Protein AF-A0A7Y3K6B5-F1 (afdb_monomer_lite)

Structure (mmCIF, N/CA/C/O backbone):
data_AF-A0A7Y3K6B5-F1
#
_entry.id   AF-A0A7Y3K6B5-F1
#
loop_
_atom_site.group_PDB
_atom_site.id
_atom_site.type_symbol
_atom_site.label_atom_id
_atom_site.label_alt_id
_atom_site.label_comp_id
_atom_site.label_asym_id
_atom_site.label_entity_id
_atom_site.label_seq_id
_atom_site.pdbx_PDB_ins_code
_atom_site.Cartn_x
_atom_site.Cartn_y
_atom_site.Cartn_z
_atom_site.occupancy
_atom_site.B_iso_or_equiv
_atom_site.auth_seq_id
_atom_site.auth_comp_id
_atom_site.auth_asym_id
_atom_site.auth_atom_id
_atom_site.pdbx_PDB_model_num
ATOM 1 N N . MET A 1 1 ? -33.649 47.371 -10.543 1.00 34.19 1 MET A N 1
ATOM 2 C CA . MET A 1 1 ? -34.917 46.749 -10.094 1.00 34.19 1 MET A CA 1
ATOM 3 C C . MET A 1 1 ? -35.706 46.326 -11.326 1.00 34.19 1 MET A C 1
ATOM 5 O O . MET A 1 1 ? -35.954 47.212 -12.122 1.00 34.19 1 MET A O 1
ATOM 9 N N . LYS A 1 2 ? -36.097 45.035 -11.425 1.00 37.75 2 LYS A N 1
ATOM 10 C CA . LYS A 1 2 ? -37.300 44.502 -12.127 1.00 37.75 2 LYS A CA 1
ATOM 11 C C . LYS A 1 2 ? -37.418 44.823 -13.645 1.00 37.75 2 LYS A C 1
ATOM 13 O O . LYS A 1 2 ? -37.515 45.977 -14.010 1.00 37.75 2 LYS A O 1
ATOM 18 N N . LEU A 1 3 ? -37.433 43.886 -14.602 1.00 39.31 3 LEU A N 1
ATOM 19 C CA . LEU A 1 3 ? -38.424 42.824 -14.877 1.00 39.31 3 LEU A CA 1
ATOM 20 C C . LEU A 1 3 ? -37.972 42.128 -16.201 1.00 39.31 3 LEU A C 1
ATOM 22 O O . LEU A 1 3 ? -37.582 42.814 -17.132 1.00 39.31 3 LEU A O 1
ATOM 26 N N . THR A 1 4 ? -37.789 40.803 -16.268 1.00 43.94 4 THR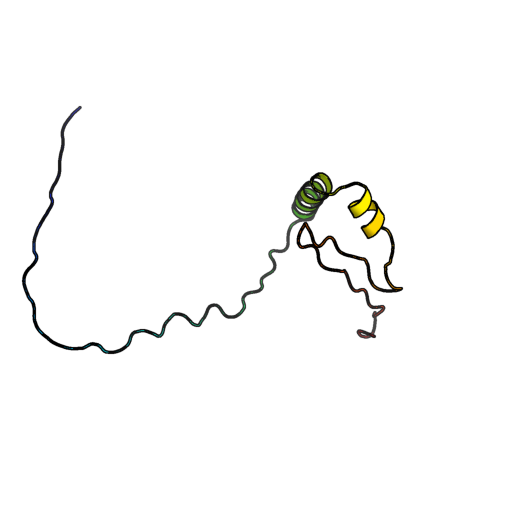 A N 1
ATOM 27 C CA . THR A 1 4 ? -38.742 39.763 -16.738 1.00 43.94 4 THR A CA 1
ATOM 28 C C . THR A 1 4 ? -38.520 39.221 -18.157 1.00 43.94 4 THR A C 1
ATOM 30 O O . THR A 1 4 ? -38.535 39.980 -19.112 1.00 43.94 4 THR A O 1
ATOM 33 N N . LYS A 1 5 ? -38.579 37.880 -18.228 1.00 41.12 5 LYS A N 1
ATOM 34 C CA . LYS A 1 5 ? -39.328 37.046 -19.195 1.00 41.12 5 LYS A CA 1
ATOM 35 C C . LYS A 1 5 ? -38.769 36.925 -20.628 1.00 41.12 5 LYS A C 1
ATOM 37 O O . LYS A 1 5 ? -38.631 37.892 -21.351 1.00 41.12 5 LYS A O 1
ATOM 42 N N . PHE A 1 6 ? -38.346 35.717 -21.012 1.00 48.50 6 PHE A N 1
ATOM 43 C CA . PHE A 1 6 ? -39.170 34.665 -21.648 1.00 48.50 6 PHE A CA 1
ATOM 44 C C . PHE A 1 6 ? -39.370 34.922 -23.149 1.00 48.50 6 PHE A C 1
ATOM 46 O O . PHE A 1 6 ? -40.239 35.692 -23.540 1.00 48.50 6 PHE A O 1
ATOM 53 N N . THR A 1 7 ? -38.617 34.216 -23.991 1.00 45.84 7 THR A N 1
ATOM 54 C CA . THR A 1 7 ? -38.992 33.987 -25.393 1.00 45.84 7 THR A CA 1
ATOM 55 C C . THR A 1 7 ? -38.688 32.540 -25.755 1.00 45.84 7 THR A C 1
ATOM 57 O O . THR A 1 7 ? -37.552 32.131 -25.969 1.00 45.84 7 THR A O 1
ATOM 60 N N . TRP A 1 8 ? -39.761 31.757 -25.743 1.00 37.59 8 TRP A N 1
ATOM 61 C CA . TRP A 1 8 ? -39.881 30.454 -26.371 1.00 37.59 8 TRP A CA 1
ATOM 62 C C . TRP A 1 8 ? -40.182 30.630 -27.870 1.00 37.59 8 TRP A C 1
ATOM 64 O O . TRP A 1 8 ? -40.800 31.611 -28.272 1.00 37.59 8 TRP A O 1
ATOM 74 N N . LEU A 1 9 ? -39.857 29.591 -28.641 1.00 41.16 9 LEU A N 1
ATOM 75 C CA . LEU A 1 9 ? -40.590 29.144 -29.833 1.00 41.16 9 LEU A CA 1
ATOM 76 C C . LEU A 1 9 ? -40.537 30.002 -31.119 1.00 41.16 9 LEU A C 1
ATOM 78 O O . LEU A 1 9 ? -41.456 30.736 -31.467 1.00 41.16 9 LEU A O 1
ATOM 82 N N . LYS A 1 10 ? -39.514 29.734 -31.931 1.00 46.31 10 LYS A N 1
ATOM 83 C CA . LYS A 1 10 ? -39.584 29.614 -33.400 1.00 46.31 10 LYS A CA 1
ATOM 84 C C . LYS A 1 10 ? -38.585 28.496 -33.737 1.00 46.31 10 LYS A C 1
ATOM 86 O O . LYS A 1 10 ? -37.478 28.538 -33.230 1.00 46.31 10 LYS A O 1
ATOM 91 N N . LEU A 1 11 ? -38.845 27.449 -34.506 1.00 39.28 11 LEU A N 1
ATOM 92 C CA . LEU A 1 11 ? -39.861 27.196 -35.508 1.00 39.28 1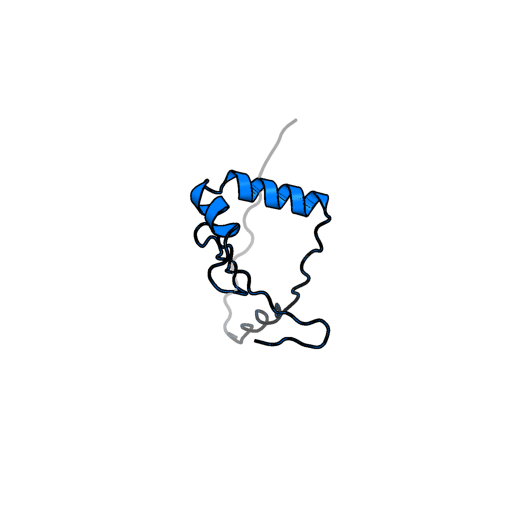1 LEU A CA 1
ATOM 93 C C . LEU A 1 11 ? -39.721 25.689 -35.823 1.00 39.28 11 LEU A C 1
ATOM 95 O O . LEU A 1 11 ? -38.673 25.265 -36.302 1.00 39.28 11 LEU A O 1
ATOM 99 N N . CYS A 1 12 ? -40.720 24.863 -35.515 1.00 38.47 12 CYS A N 1
ATOM 100 C CA . CYS A 1 12 ? -40.843 23.550 -36.149 1.00 38.47 12 CYS A CA 1
ATOM 101 C C . CYS A 1 12 ? -41.544 23.775 -37.487 1.00 38.47 12 CYS A C 1
ATOM 103 O O . CYS A 1 12 ? -42.680 24.234 -37.468 1.00 38.47 12 CYS A O 1
ATOM 105 N N . SER A 1 13 ? -40.889 23.487 -38.612 1.00 37.50 13 SER A N 1
ATOM 106 C CA . SER A 1 13 ? -41.515 22.930 -39.823 1.00 37.50 13 SER A CA 1
ATOM 107 C C . SER A 1 13 ? -40.494 22.901 -40.960 1.00 37.50 13 SER A C 1
ATOM 109 O O . SER A 1 13 ? -40.203 23.931 -41.557 1.00 37.50 13 SER A O 1
ATOM 111 N N . ALA A 1 14 ? -39.945 21.720 -41.231 1.00 39.22 14 ALA A N 1
ATOM 112 C CA . ALA A 1 14 ? -39.657 21.235 -42.580 1.00 39.22 14 ALA A CA 1
ATOM 113 C C . ALA A 1 14 ? -39.187 19.783 -42.451 1.00 39.22 14 ALA A C 1
ATOM 115 O O . ALA A 1 14 ? -38.005 19.484 -42.302 1.00 39.22 14 ALA A O 1
ATOM 116 N N . ALA A 1 15 ? -40.163 18.878 -42.441 1.00 44.56 15 ALA A N 1
ATOM 117 C CA . ALA A 1 15 ? -39.939 17.479 -42.751 1.00 44.56 15 ALA A CA 1
ATOM 118 C C . ALA A 1 15 ? -39.431 17.365 -44.197 1.00 44.56 15 ALA A C 1
ATOM 120 O O . ALA A 1 15 ? -39.955 18.033 -45.086 1.00 44.56 15 ALA A O 1
ATOM 121 N N . GLY A 1 16 ? -38.436 16.513 -44.436 1.00 35.56 16 GLY A N 1
ATOM 122 C CA . GLY A 1 16 ? -37.921 16.303 -45.785 1.00 35.56 16 GLY A CA 1
ATOM 123 C C . GLY A 1 16 ? -36.789 15.290 -45.852 1.00 35.56 16 GLY A C 1
ATOM 124 O O . GLY A 1 16 ? -35.649 15.668 -46.049 1.00 35.56 16 GLY A O 1
ATOM 125 N N . ALA A 1 17 ? -37.142 14.022 -45.645 1.00 39.97 17 ALA A N 1
ATOM 126 C CA . ALA A 1 17 ? -36.548 12.830 -46.251 1.00 39.97 17 ALA A CA 1
ATOM 127 C C . ALA A 1 17 ? -35.012 12.737 -46.416 1.00 39.97 17 ALA A C 1
ATOM 129 O O . ALA A 1 17 ? -34.422 13.307 -47.324 1.00 39.97 17 ALA A O 1
ATOM 130 N N . GLY A 1 18 ? -34.431 11.800 -45.658 1.00 37.34 18 GLY A N 1
ATOM 131 C CA . GLY A 1 18 ? -33.423 10.885 -46.194 1.00 37.34 18 GLY A CA 1
ATOM 132 C C . GLY A 1 18 ? -31.975 11.355 -46.152 1.00 37.34 18 GLY A C 1
ATOM 133 O O . GLY A 1 18 ? -31.487 11.901 -47.126 1.00 37.34 18 GLY A O 1
ATOM 134 N N . LEU A 1 19 ? -31.264 11.003 -45.076 1.00 46.56 19 LEU A N 1
ATOM 135 C CA . LEU A 1 19 ? -30.013 10.237 -45.161 1.00 46.56 19 LEU A CA 1
ATOM 136 C C . LEU A 1 19 ? -29.587 9.811 -43.743 1.00 46.56 19 LEU A C 1
ATOM 138 O O . LEU A 1 19 ? -28.915 10.538 -43.019 1.00 46.56 19 LEU A O 1
ATOM 142 N N . LEU A 1 20 ? -30.004 8.614 -43.327 1.00 49.28 20 LEU A N 1
ATOM 143 C CA . LEU A 1 20 ? -29.390 7.893 -42.211 1.00 49.28 20 LEU A CA 1
ATOM 144 C C . LEU A 1 20 ? -28.063 7.318 -42.722 1.00 49.28 20 LEU A C 1
ATOM 146 O O . LEU A 1 20 ? -28.034 6.212 -43.253 1.00 49.28 20 LEU A O 1
ATOM 150 N N . VAL A 1 21 ? -26.971 8.076 -42.604 1.00 55.47 21 VAL A N 1
ATOM 151 C CA . VAL A 1 21 ? -25.612 7.562 -42.826 1.00 55.47 21 VAL A CA 1
ATOM 152 C C . VAL A 1 21 ? -24.703 8.028 -41.691 1.00 55.47 21 VAL A C 1
ATOM 154 O O . VAL A 1 21 ? -24.328 9.189 -41.596 1.00 55.47 21 VAL A O 1
ATOM 157 N N . LEU A 1 22 ? -24.409 7.062 -40.819 1.00 48.53 22 LEU A N 1
ATOM 158 C CA . LEU A 1 22 ? -23.166 6.861 -40.076 1.00 48.53 22 LEU A CA 1
ATOM 159 C C . LEU A 1 22 ? -22.379 8.101 -39.612 1.00 48.53 22 LEU A C 1
ATOM 161 O O . LEU A 1 22 ? -21.494 8.599 -40.299 1.00 48.53 22 LEU A O 1
ATOM 165 N N . SER A 1 23 ? -22.536 8.432 -38.333 1.00 50.81 23 SER A N 1
ATOM 166 C CA . SER A 1 23 ? -21.443 8.975 -37.513 1.00 50.81 23 SER A CA 1
ATOM 167 C C . SER A 1 23 ? -21.320 8.228 -36.176 1.00 50.81 23 SER A C 1
ATOM 169 O O . SER A 1 23 ? -20.998 8.792 -35.134 1.00 50.81 23 SER A O 1
ATOM 171 N N . VAL A 1 24 ? -21.516 6.903 -36.214 1.00 54.28 24 VAL A N 1
ATOM 172 C CA . VAL A 1 24 ? -20.984 5.979 -35.199 1.00 54.28 24 VAL A CA 1
ATOM 173 C C . VAL A 1 24 ? -19.500 5.786 -35.517 1.00 54.28 24 VAL A C 1
ATOM 175 O O . VAL A 1 24 ? -19.129 4.854 -36.221 1.00 54.28 24 VAL A O 1
ATOM 178 N N . GLY A 1 25 ? -18.648 6.729 -35.112 1.00 50.53 25 GLY A N 1
ATOM 179 C CA . GLY A 1 25 ? -17.247 6.687 -35.550 1.00 50.53 25 GLY A CA 1
ATOM 180 C C . GLY A 1 25 ? -16.263 7.644 -34.884 1.00 50.53 25 GLY A C 1
ATOM 181 O O . GLY A 1 25 ? -15.191 7.849 -35.433 1.00 50.53 25 GLY A O 1
ATOM 182 N N . ALA A 1 26 ? -16.580 8.226 -33.724 1.00 48.88 26 ALA A N 1
ATOM 183 C CA . ALA A 1 26 ? -15.626 9.063 -32.980 1.00 48.88 26 ALA A CA 1
ATOM 184 C C . ALA A 1 26 ? -15.539 8.706 -31.482 1.00 48.88 26 ALA A C 1
ATOM 186 O O . ALA A 1 26 ? -15.191 9.539 -30.654 1.00 48.88 26 ALA A O 1
ATOM 187 N N . GLY A 1 27 ? -15.871 7.460 -31.122 1.00 48.69 27 GLY A N 1
ATOM 188 C CA . GLY A 1 27 ? -15.842 6.957 -29.740 1.00 48.69 27 GLY A CA 1
ATOM 189 C C . GLY A 1 27 ? -14.639 6.073 -29.387 1.00 48.69 27 GLY A C 1
ATOM 190 O O . GLY A 1 27 ? -14.670 5.410 -28.358 1.00 48.69 27 GLY A O 1
ATOM 191 N N . LEU A 1 28 ? -13.602 6.004 -30.229 1.00 47.53 28 LEU A N 1
ATOM 192 C CA . LEU A 1 28 ? -12.478 5.070 -30.060 1.00 47.53 28 LEU A CA 1
ATOM 193 C C . LEU A 1 28 ? -11.125 5.758 -30.279 1.00 47.53 28 LEU A C 1
ATOM 195 O O . LEU A 1 28 ? -10.378 5.415 -31.186 1.00 47.53 28 LEU A O 1
ATOM 199 N N . ALA A 1 29 ? -10.799 6.741 -29.440 1.00 53.25 29 ALA A N 1
ATOM 200 C CA . ALA A 1 29 ? -9.424 7.229 -29.311 1.00 53.25 29 ALA A CA 1
ATOM 201 C C . ALA A 1 29 ? -9.148 7.834 -27.923 1.00 53.25 29 ALA A C 1
ATOM 203 O O . ALA A 1 29 ? -8.503 8.867 -27.805 1.00 53.25 29 ALA A O 1
ATOM 204 N N . GLN A 1 30 ? -9.604 7.180 -26.851 1.00 52.69 30 GLN A N 1
ATOM 205 C CA . GLN A 1 30 ? -9.027 7.385 -25.513 1.00 52.69 30 GLN A CA 1
ATOM 206 C C . GLN A 1 30 ? -8.207 6.149 -25.107 1.00 52.69 30 GLN A C 1
ATOM 208 O O . GLN A 1 30 ? -8.286 5.654 -23.986 1.00 52.69 30 GLN A O 1
ATOM 213 N N . ALA A 1 31 ? -7.436 5.600 -26.048 1.00 50.34 31 ALA A N 1
ATOM 214 C CA . ALA A 1 31 ? -6.455 4.573 -25.742 1.00 50.34 31 ALA A CA 1
ATOM 215 C C . ALA A 1 31 ? -5.223 5.238 -25.108 1.00 50.34 31 ALA A C 1
ATOM 217 O O . ALA A 1 31 ? -4.446 5.909 -25.779 1.00 50.34 31 ALA A O 1
ATOM 218 N N . GLY A 1 32 ? -5.066 5.039 -23.799 1.00 55.16 32 GLY A N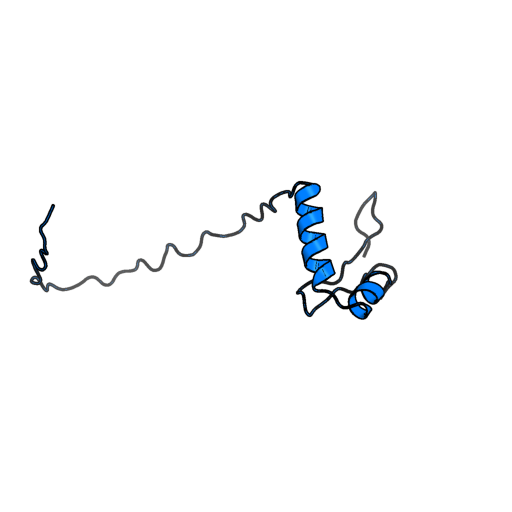 1
ATOM 219 C CA . GLY A 1 32 ? -3.754 4.958 -23.160 1.00 55.16 32 GLY A CA 1
ATOM 220 C C . GLY A 1 32 ? -2.970 6.261 -23.021 1.00 55.16 32 GLY A C 1
ATOM 221 O O . GLY A 1 32 ? -1.895 6.402 -23.589 1.00 55.16 32 GLY A O 1
ATOM 222 N N . GLN A 1 33 ? -3.425 7.159 -22.150 1.00 50.06 33 GLN A N 1
ATOM 223 C CA . GLN A 1 33 ? -2.506 8.049 -21.437 1.00 50.06 33 GLN A CA 1
ATOM 224 C C . GLN A 1 33 ? -2.557 7.686 -19.953 1.00 50.06 33 GLN A C 1
ATOM 226 O O . GLN A 1 33 ? -3.221 8.333 -19.149 1.00 50.06 33 GLN A O 1
ATOM 231 N N . TYR A 1 34 ? -1.858 6.615 -19.573 1.00 50.75 34 TYR A N 1
ATOM 232 C CA . TYR A 1 34 ? -1.537 6.324 -18.173 1.00 50.75 34 TYR A CA 1
ATOM 233 C C . TYR A 1 34 ? -0.382 7.222 -17.720 1.00 50.75 34 TYR A C 1
ATOM 235 O O . TYR A 1 34 ? 0.673 6.764 -17.282 1.00 50.75 34 TYR A O 1
ATOM 243 N N . ILE A 1 35 ? -0.583 8.536 -17.792 1.00 56.03 35 ILE A N 1
ATOM 244 C CA . ILE A 1 35 ? 0.251 9.461 -17.037 1.00 56.03 35 ILE A CA 1
ATOM 245 C C . ILE A 1 35 ? -0.205 9.295 -15.590 1.00 56.03 35 ILE A C 1
ATOM 247 O O . ILE A 1 35 ? -1.156 9.938 -15.145 1.00 56.03 35 ILE A O 1
ATOM 251 N N . ARG A 1 36 ? 0.421 8.374 -14.845 1.00 64.88 36 ARG A N 1
ATOM 252 C CA . ARG A 1 36 ? 0.259 8.378 -13.390 1.00 64.88 36 ARG A CA 1
ATOM 253 C C . ARG A 1 36 ? 0.762 9.737 -12.928 1.00 64.88 36 ARG A C 1
ATOM 255 O O . ARG A 1 36 ? 1.959 10.004 -13.018 1.00 64.88 36 ARG A O 1
ATOM 262 N N . ALA A 1 37 ? -0.154 10.595 -12.485 1.00 69.56 37 ALA A N 1
ATOM 263 C CA . ALA A 1 37 ? 0.207 11.842 -11.837 1.00 69.56 37 ALA A CA 1
ATOM 264 C C . ALA A 1 37 ? 1.226 11.500 -10.743 1.00 69.56 37 ALA A C 1
ATOM 266 O O . ALA A 1 37 ? 0.926 10.720 -9.833 1.00 69.56 37 ALA A O 1
ATOM 267 N N . ARG A 1 38 ? 2.459 12.001 -10.885 1.00 78.75 38 ARG A N 1
ATOM 268 C CA . ARG A 1 38 ? 3.473 11.848 -9.845 1.00 78.75 38 ARG A CA 1
ATOM 269 C C . ARG A 1 38 ? 3.022 12.715 -8.680 1.00 78.75 38 ARG A C 1
ATOM 271 O O . ARG A 1 38 ? 3.160 13.932 -8.721 1.00 78.75 38 ARG A O 1
ATOM 278 N N . LEU A 1 39 ? 2.416 12.075 -7.689 1.00 86.38 39 LEU A N 1
ATOM 279 C CA . LEU A 1 39 ? 2.066 12.710 -6.427 1.00 86.38 39 LEU A CA 1
ATOM 280 C C . LEU A 1 39 ? 3.355 13.191 -5.756 1.00 86.38 39 LEU A C 1
ATOM 282 O O . LEU A 1 39 ? 4.370 12.489 -5.777 1.00 86.38 39 LEU A O 1
ATOM 286 N N . THR A 1 40 ? 3.317 14.376 -5.158 1.00 93.19 40 THR A N 1
ATOM 287 C CA . THR A 1 40 ? 4.404 14.810 -4.274 1.00 93.19 40 THR A CA 1
ATOM 288 C C . THR A 1 40 ? 4.423 13.928 -3.017 1.00 93.19 40 THR A C 1
ATOM 290 O O . THR A 1 40 ? 3.382 13.364 -2.668 1.00 93.19 40 THR A O 1
ATOM 293 N N . PRO A 1 41 ? 5.555 13.814 -2.295 1.00 91.06 41 PRO A N 1
ATOM 294 C CA . PRO A 1 41 ? 5.617 13.024 -1.061 1.00 91.06 41 PRO A CA 1
ATOM 295 C C . PRO A 1 41 ? 4.495 13.375 -0.071 1.00 91.06 41 PRO A C 1
ATOM 297 O O . PRO A 1 41 ? 3.767 12.496 0.372 1.00 91.06 41 PRO A O 1
ATOM 300 N N . ALA A 1 42 ? 4.232 14.670 0.137 1.00 93.38 42 ALA A N 1
ATOM 301 C CA . ALA A 1 42 ? 3.150 15.133 1.007 1.00 93.38 42 ALA A CA 1
ATOM 302 C C . ALA A 1 42 ? 1.749 14.671 0.549 1.00 93.38 42 ALA A C 1
ATOM 304 O O . ALA A 1 42 ? 0.888 14.366 1.374 1.00 93.38 42 ALA A O 1
ATOM 305 N N . GLN A 1 43 ? 1.499 14.600 -0.763 1.00 93.00 43 GLN A N 1
ATOM 306 C CA . GLN A 1 43 ? 0.229 14.098 -1.298 1.00 93.00 43 GLN A CA 1
ATOM 307 C C . GLN A 1 43 ? 0.107 12.575 -1.160 1.00 93.00 43 GLN A C 1
ATOM 309 O O . GLN A 1 43 ? -0.992 12.072 -0.913 1.00 93.00 43 GLN A O 1
ATOM 314 N N . VAL A 1 44 ? 1.217 11.841 -1.306 1.00 91.50 44 VAL A N 1
ATOM 315 C CA . VAL A 1 44 ? 1.263 10.394 -1.047 1.00 91.50 44 VAL A CA 1
ATOM 316 C C . VAL A 1 44 ? 0.942 10.123 0.417 1.00 91.50 44 VAL A C 1
ATOM 318 O O . VAL A 1 44 ? 0.060 9.311 0.690 1.00 91.50 44 VAL A O 1
ATOM 321 N N . ASP A 1 45 ? 1.567 10.855 1.338 1.00 94.06 45 ASP A N 1
ATOM 322 C CA . ASP A 1 45 ? 1.351 10.697 2.777 1.00 94.06 45 ASP A CA 1
ATOM 323 C C . ASP A 1 45 ? -0.092 11.013 3.168 1.00 94.06 45 ASP A C 1
ATOM 325 O O . ASP A 1 45 ? -0.723 10.258 3.908 1.00 94.06 45 ASP A O 1
ATOM 329 N N . ALA A 1 46 ? -0.666 12.094 2.631 1.00 94.88 46 ALA A N 1
ATOM 330 C CA . ALA A 1 46 ? -2.068 12.430 2.863 1.00 94.88 46 ALA A CA 1
ATOM 331 C C . ALA A 1 46 ? -3.010 11.304 2.400 1.00 94.88 46 ALA A C 1
ATOM 333 O O . ALA A 1 46 ? -3.935 10.927 3.125 1.00 94.88 46 ALA A O 1
ATOM 334 N N . LYS A 1 47 ? -2.752 10.725 1.220 1.00 92.19 47 LYS A N 1
ATOM 335 C CA . LYS A 1 47 ? -3.549 9.620 0.673 1.00 92.19 47 LYS A CA 1
ATOM 336 C C . LYS A 1 47 ? -3.364 8.323 1.466 1.00 92.19 47 LYS A C 1
ATOM 338 O O . LYS A 1 47 ? -4.349 7.644 1.748 1.00 92.19 47 LYS A O 1
ATOM 343 N N . ALA A 1 48 ? -2.134 7.995 1.853 1.00 91.69 48 ALA A N 1
ATOM 344 C CA . ALA A 1 48 ? -1.836 6.836 2.688 1.00 91.69 48 ALA A CA 1
ATOM 345 C C . ALA A 1 48 ? -2.528 6.955 4.052 1.00 91.69 48 ALA A C 1
ATOM 347 O O . ALA A 1 48 ? -3.194 6.021 4.490 1.00 91.69 48 ALA A O 1
ATOM 348 N N . ASN A 1 49 ? -2.470 8.132 4.679 1.00 95.69 49 ASN A N 1
ATOM 349 C CA . ASN A 1 49 ? -3.136 8.396 5.952 1.00 95.69 49 ASN A CA 1
ATOM 350 C C . ASN A 1 49 ? -4.663 8.284 5.863 1.00 95.69 49 ASN A C 1
ATOM 352 O O . ASN A 1 49 ? -5.287 7.799 6.805 1.00 95.69 49 ASN A O 1
ATOM 356 N N . ALA A 1 50 ? -5.273 8.707 4.752 1.00 95.06 50 ALA A N 1
ATOM 357 C CA . ALA A 1 50 ? -6.705 8.515 4.529 1.00 95.06 50 ALA A CA 1
ATOM 358 C C . ALA A 1 50 ? -7.067 7.019 4.485 1.00 95.06 50 ALA A C 1
ATOM 360 O O . ALA A 1 50 ? -7.934 6.577 5.235 1.00 95.06 50 ALA A O 1
ATOM 361 N N . LEU A 1 51 ? -6.326 6.221 3.707 1.00 93.12 51 LEU A N 1
ATOM 362 C CA . LEU A 1 51 ? -6.542 4.772 3.609 1.00 93.12 51 LEU A CA 1
ATOM 363 C C . LEU A 1 51 ? -6.301 4.057 4.947 1.00 93.12 51 LEU A C 1
ATOM 365 O O . LEU A 1 51 ? -7.087 3.205 5.357 1.00 93.12 51 LEU A O 1
ATOM 369 N N . LEU A 1 52 ? -5.256 4.442 5.682 1.00 93.38 52 LEU A N 1
ATOM 370 C CA . LEU A 1 52 ? -4.945 3.867 6.991 1.00 93.38 52 LEU A CA 1
ATOM 371 C C . LEU A 1 52 ? -6.026 4.152 8.041 1.00 93.38 52 LEU A C 1
ATOM 373 O O . LEU A 1 52 ? -6.170 3.364 8.978 1.00 93.38 52 LEU A O 1
ATOM 377 N N . LYS A 1 53 ? -6.784 5.248 7.924 1.00 95.56 53 LYS A N 1
ATOM 378 C CA . LYS A 1 53 ? -7.923 5.528 8.818 1.00 95.56 53 LYS A CA 1
ATOM 379 C C . LYS A 1 53 ? -9.116 4.616 8.540 1.00 95.56 53 LYS A C 1
ATOM 381 O O . LYS A 1 53 ? -9.832 4.268 9.471 1.00 95.56 53 LYS A O 1
ATOM 386 N N . GLU A 1 54 ? -9.303 4.206 7.291 1.00 94.94 54 GLU A N 1
ATOM 387 C CA . GLU A 1 54 ? -10.394 3.316 6.876 1.00 94.94 54 GLU A CA 1
ATOM 388 C C . GLU A 1 54 ? -10.083 1.832 7.116 1.00 94.94 54 GLU A C 1
ATOM 390 O O . GLU A 1 54 ? -10.991 0.996 7.107 1.00 94.94 54 GLU A O 1
ATOM 395 N N . MET A 1 55 ? -8.811 1.480 7.315 1.00 94.81 55 MET A N 1
ATOM 396 C CA . MET A 1 55 ? -8.372 0.109 7.570 1.00 94.81 55 MET A CA 1
ATOM 397 C C . MET A 1 55 ? -8.612 -0.339 9.013 1.00 94.81 55 MET A C 1
ATOM 399 O O . MET A 1 55 ? -8.270 0.349 9.980 1.00 94.81 55 MET A O 1
ATOM 403 N N . THR A 1 56 ? -9.080 -1.574 9.157 1.00 96.81 56 THR A N 1
ATOM 404 C CA . THR A 1 56 ? -9.160 -2.257 10.451 1.00 96.81 56 THR A CA 1
ATOM 405 C C . THR A 1 56 ? -7.770 -2.666 10.951 1.00 96.81 56 THR A C 1
ATOM 407 O O . THR A 1 56 ? -6.825 -2.818 10.175 1.00 96.81 56 THR A O 1
ATOM 410 N N . LEU A 1 57 ? -7.633 -2.905 12.261 1.00 95.06 57 LEU A N 1
ATOM 411 C CA . LEU A 1 57 ? -6.369 -3.371 12.846 1.00 95.06 57 LEU A CA 1
ATOM 412 C C . LEU A 1 57 ? -5.894 -4.692 12.218 1.00 95.06 57 LEU A C 1
ATOM 414 O O . LEU A 1 57 ? -4.709 -4.852 11.949 1.00 95.06 57 LEU A O 1
ATOM 418 N N . ARG A 1 58 ? -6.820 -5.618 11.938 1.00 93.00 58 ARG A N 1
ATOM 419 C CA . ARG A 1 58 ? -6.493 -6.910 11.317 1.00 93.00 58 ARG A CA 1
ATOM 420 C C . ARG A 1 58 ? -5.944 -6.742 9.902 1.00 93.00 58 ARG A C 1
ATOM 422 O O . ARG A 1 58 ? -4.963 -7.392 9.567 1.00 93.00 58 ARG A O 1
ATOM 429 N N . GLU A 1 59 ? -6.540 -5.859 9.100 1.00 94.12 59 GLU A N 1
ATOM 430 C CA . GLU A 1 59 ? -6.048 -5.549 7.749 1.00 94.12 59 GLU A CA 1
ATOM 431 C C . GLU A 1 59 ? -4.640 -4.935 7.803 1.00 94.12 59 GLU A C 1
ATOM 433 O O . GLU A 1 59 ? -3.775 -5.337 7.032 1.00 94.12 59 GLU A O 1
ATOM 438 N N . LYS A 1 60 ? -4.375 -4.032 8.760 1.00 93.88 60 LYS A N 1
ATOM 439 C CA . LYS A 1 60 ? -3.037 -3.440 8.953 1.00 93.88 60 LYS A CA 1
ATOM 440 C C . LYS A 1 60 ? -1.996 -4.490 9.314 1.00 93.88 60 LYS A C 1
ATOM 442 O O . LYS A 1 60 ? -0.949 -4.546 8.683 1.00 93.88 60 LYS A O 1
ATOM 447 N N . VAL A 1 61 ? -2.297 -5.331 10.303 1.00 93.12 61 VAL A N 1
ATOM 448 C CA . VAL A 1 61 ? -1.379 -6.390 10.741 1.00 93.12 61 VAL A CA 1
ATOM 449 C C . VAL A 1 61 ? -1.122 -7.383 9.610 1.00 93.12 61 VAL A C 1
ATOM 451 O O . VAL A 1 61 ? 0.026 -7.759 9.394 1.00 93.12 61 VAL A O 1
ATOM 454 N N . ARG A 1 62 ? -2.156 -7.750 8.840 1.00 91.62 62 ARG A N 1
ATOM 455 C CA . ARG A 1 62 ? -2.009 -8.652 7.691 1.00 91.62 62 ARG A CA 1
ATOM 456 C C . ARG A 1 62 ? -1.039 -8.096 6.646 1.00 91.62 62 ARG A C 1
ATOM 458 O O . ARG A 1 62 ? -0.232 -8.858 6.141 1.00 91.62 62 ARG A O 1
ATOM 465 N N . MET A 1 63 ? -1.078 -6.791 6.368 1.00 90.50 63 MET A N 1
ATOM 466 C CA . MET A 1 63 ? -0.172 -6.152 5.402 1.00 90.50 63 MET A CA 1
ATOM 467 C C . MET A 1 63 ? 1.287 -6.048 5.872 1.00 90.50 63 MET A C 1
ATOM 469 O O . MET A 1 63 ? 2.162 -5.803 5.049 1.00 90.50 63 MET A O 1
ATOM 473 N N . MET A 1 64 ? 1.574 -6.202 7.169 1.00 90.75 64 MET A N 1
ATOM 474 C CA . MET A 1 64 ? 2.961 -6.229 7.661 1.00 90.75 64 MET A CA 1
ATOM 475 C C . MET A 1 64 ? 3.619 -7.600 7.485 1.00 90.75 64 MET A C 1
ATOM 477 O O . MET A 1 64 ? 4.840 -7.707 7.575 1.00 90.75 64 MET A O 1
ATOM 481 N N . ALA A 1 65 ? 2.816 -8.645 7.284 1.00 87.69 65 ALA A N 1
ATOM 482 C CA . ALA A 1 65 ? 3.290 -10.002 7.089 1.00 87.69 65 ALA A CA 1
ATOM 483 C C . ALA A 1 65 ? 3.302 -10.355 5.600 1.00 87.69 65 ALA A C 1
ATOM 485 O O . ALA A 1 65 ? 2.445 -9.927 4.831 1.00 87.69 65 ALA A O 1
ATOM 486 N N . PHE A 1 66 ? 4.264 -11.181 5.214 1.00 82.38 66 PHE A N 1
ATOM 487 C CA . PHE A 1 66 ? 4.297 -11.794 3.895 1.00 82.38 66 PHE A CA 1
ATOM 488 C C . PHE A 1 66 ? 3.312 -12.964 3.835 1.00 82.38 66 PHE A C 1
ATOM 490 O O . PHE A 1 66 ? 3.210 -13.741 4.787 1.00 82.38 66 PHE A O 1
ATOM 497 N N . GLU A 1 67 ? 2.591 -13.089 2.722 1.00 82.12 67 GLU A N 1
ATOM 498 C CA . GLU A 1 67 ? 1.765 -14.270 2.434 1.00 82.12 67 GLU A CA 1
ATOM 499 C C . GLU A 1 67 ? 2.618 -15.345 1.744 1.00 82.12 67 GLU A C 1
ATOM 501 O O . GLU A 1 67 ? 2.581 -16.506 2.139 1.00 82.12 67 GLU A O 1
ATOM 506 N N . ASN A 1 68 ? 3.474 -14.925 0.806 1.00 83.25 68 ASN A N 1
ATOM 507 C CA . ASN A 1 68 ? 4.563 -15.716 0.226 1.00 83.25 68 ASN A CA 1
ATOM 508 C C . ASN A 1 68 ? 5.874 -14.923 0.321 1.00 83.25 68 ASN A C 1
ATOM 510 O O . ASN A 1 68 ? 5.836 -13.714 0.517 1.00 83.25 68 ASN A O 1
ATOM 514 N N . ILE A 1 69 ? 7.030 -15.565 0.102 1.00 83.44 69 ILE A N 1
ATOM 515 C CA . ILE A 1 69 ? 8.376 -14.951 0.224 1.00 83.44 69 ILE A CA 1
ATOM 516 C C . ILE A 1 69 ? 8.491 -13.578 -0.468 1.00 83.44 69 ILE A C 1
ATOM 518 O O . ILE A 1 69 ? 9.221 -12.716 0.012 1.00 83.44 69 ILE A O 1
ATOM 522 N N . LEU A 1 70 ? 7.765 -13.368 -1.568 1.00 85.94 70 LEU A N 1
ATOM 523 C CA . LEU A 1 70 ? 7.794 -12.137 -2.352 1.00 85.94 70 LEU A CA 1
ATOM 524 C C . LEU A 1 70 ? 6.429 -11.445 -2.486 1.00 85.94 70 LEU A C 1
ATOM 526 O O . LEU A 1 70 ? 6.331 -10.453 -3.199 1.00 85.94 70 LEU A O 1
ATOM 530 N N . ASP A 1 71 ? 5.387 -11.920 -1.801 1.00 89.25 71 ASP A N 1
ATOM 531 C CA . ASP A 1 71 ? 4.037 -11.366 -1.933 1.00 89.25 71 ASP A CA 1
ATOM 532 C C . ASP A 1 71 ? 3.544 -10.799 -0.600 1.00 89.25 71 ASP A C 1
ATOM 534 O O . ASP A 1 71 ? 3.460 -11.509 0.408 1.00 89.25 71 ASP A O 1
ATOM 538 N N . VAL A 1 72 ? 3.154 -9.524 -0.607 1.00 91.50 72 VAL A N 1
ATOM 539 C CA . VAL A 1 72 ? 2.461 -8.883 0.515 1.00 91.50 72 VAL A CA 1
ATOM 540 C C . VAL A 1 72 ? 0.961 -8.852 0.214 1.00 91.50 72 VAL A C 1
ATOM 542 O O . VAL A 1 72 ? 0.556 -8.280 -0.808 1.00 91.50 72 VAL A O 1
ATOM 545 N N . PRO A 1 73 ? 0.115 -9.431 1.083 1.00 90.69 73 PRO A N 1
ATOM 546 C CA . PRO A 1 73 ? -1.320 -9.500 0.860 1.00 90.69 73 PRO A CA 1
ATOM 547 C C . PRO A 1 73 ? -1.934 -8.097 0.818 1.00 90.69 73 PRO A C 1
ATOM 549 O O . PRO A 1 73 ? -1.663 -7.246 1.667 1.00 90.69 73 PRO A O 1
ATOM 552 N N . GLY A 1 74 ? -2.791 -7.865 -0.175 1.00 91.31 74 GLY A N 1
ATOM 553 C CA . GLY A 1 74 ? -3.558 -6.629 -0.301 1.00 91.31 74 GLY A CA 1
ATOM 554 C C . GLY A 1 74 ? -4.793 -6.584 0.605 1.00 91.31 74 GLY A C 1
ATOM 555 O O . GLY A 1 74 ? -5.097 -7.512 1.358 1.00 91.31 74 GLY A O 1
ATOM 556 N N . VAL A 1 75 ? -5.565 -5.505 0.479 1.00 93.94 75 VAL A N 1
ATOM 557 C CA . VAL A 1 75 ? -6.854 -5.320 1.164 1.00 93.94 75 VAL A CA 1
ATOM 558 C C . VAL A 1 75 ? -7.949 -5.216 0.111 1.00 93.94 75 VAL A C 1
ATOM 560 O O . VAL A 1 75 ? -8.210 -4.138 -0.426 1.00 93.94 75 VAL A O 1
ATOM 563 N N . GLN A 1 76 ? -8.619 -6.338 -0.174 1.00 90.44 76 GLN A N 1
ATOM 564 C CA . GLN A 1 76 ? -9.639 -6.410 -1.230 1.00 90.44 76 GLN A CA 1
ATOM 565 C C . GLN A 1 76 ? -10.794 -5.428 -1.003 1.00 90.44 76 GLN A C 1
ATOM 567 O O . GLN A 1 76 ? -11.255 -4.798 -1.948 1.00 90.44 76 GLN A O 1
ATOM 572 N N . ARG A 1 77 ? -11.213 -5.226 0.255 1.00 94.44 77 ARG A N 1
ATOM 573 C CA . ARG A 1 77 ? -12.299 -4.299 0.614 1.00 94.44 77 ARG A CA 1
ATOM 574 C C . ARG A 1 77 ? -12.026 -2.855 0.179 1.00 94.44 77 ARG A C 1
ATOM 576 O O . ARG A 1 77 ? -12.957 -2.146 -0.181 1.00 94.44 77 ARG A O 1
ATOM 583 N N . LEU A 1 78 ? -10.762 -2.430 0.218 1.00 92.56 78 LEU A N 1
ATOM 584 C CA . LEU A 1 78 ? -10.326 -1.089 -0.186 1.00 92.56 78 LEU A CA 1
ATOM 585 C C . LEU A 1 78 ? -9.761 -1.064 -1.615 1.00 92.56 78 LEU A C 1
ATOM 587 O O . LEU A 1 78 ? -9.140 -0.080 -2.010 1.00 92.56 78 LEU A O 1
ATOM 591 N N . ASN A 1 79 ? -9.955 -2.136 -2.392 1.00 92.06 79 ASN A N 1
ATOM 592 C CA . ASN A 1 79 ? -9.385 -2.307 -3.730 1.00 92.06 79 ASN A CA 1
ATOM 593 C C . ASN A 1 79 ? -7.851 -2.151 -3.773 1.00 92.06 79 ASN A C 1
ATOM 595 O O . ASN A 1 79 ? -7.293 -1.677 -4.764 1.00 92.06 79 ASN A O 1
ATOM 599 N N . ILE A 1 80 ? -7.159 -2.551 -2.702 1.00 91.75 80 ILE A N 1
ATOM 600 C CA . ILE A 1 80 ? -5.694 -2.585 -2.655 1.00 91.75 80 ILE A CA 1
ATOM 601 C C . ILE A 1 80 ? -5.247 -3.984 -3.105 1.00 91.75 80 ILE A C 1
ATOM 603 O O . ILE A 1 80 ? -5.565 -4.959 -2.418 1.00 91.75 80 ILE A O 1
ATOM 607 N N . PRO A 1 81 ? -4.538 -4.114 -4.242 1.00 92.69 81 PRO A N 1
ATOM 608 C CA . PRO A 1 81 ? -4.080 -5.405 -4.744 1.00 92.69 81 PRO A CA 1
ATOM 609 C C . PRO A 1 81 ? -2.916 -5.958 -3.914 1.00 92.69 81 PRO A C 1
ATOM 611 O O . PRO A 1 81 ? -2.241 -5.219 -3.197 1.00 92.69 81 PRO A O 1
ATOM 614 N N . THR A 1 82 ? -2.663 -7.259 -4.049 1.00 92.38 82 THR A N 1
ATOM 615 C CA . THR A 1 82 ? -1.446 -7.903 -3.537 1.00 92.38 82 THR A CA 1
ATOM 616 C C . THR A 1 82 ? -0.218 -7.272 -4.186 1.00 92.38 82 THR A C 1
ATOM 618 O O . THR A 1 82 ? -0.169 -7.097 -5.408 1.00 92.38 82 THR A O 1
ATOM 621 N N . LEU A 1 83 ? 0.763 -6.909 -3.363 1.00 90.81 83 LEU A N 1
ATOM 622 C CA . LEU A 1 83 ? 2.031 -6.369 -3.831 1.00 90.81 83 LEU A CA 1
ATOM 623 C C . LEU A 1 83 ? 2.984 -7.530 -4.083 1.00 90.81 83 LEU A C 1
ATOM 625 O O . LEU A 1 83 ? 3.351 -8.241 -3.155 1.00 90.81 83 LEU A O 1
ATOM 629 N N . VAL A 1 84 ? 3.372 -7.695 -5.342 1.00 88.56 84 VAL A N 1
ATOM 630 C CA . VAL A 1 84 ? 4.367 -8.680 -5.766 1.00 88.56 84 VAL A CA 1
ATOM 631 C C . VAL A 1 84 ? 5.720 -7.986 -5.834 1.00 88.56 84 VAL A C 1
ATOM 633 O O . VAL A 1 84 ? 5.867 -6.949 -6.488 1.00 88.56 84 VAL A O 1
ATOM 636 N N . MET A 1 85 ? 6.698 -8.555 -5.151 1.00 86.50 85 MET A N 1
ATOM 637 C CA . MET A 1 85 ? 8.081 -8.103 -5.114 1.00 86.50 85 MET A CA 1
ATOM 638 C C . MET A 1 85 ? 8.930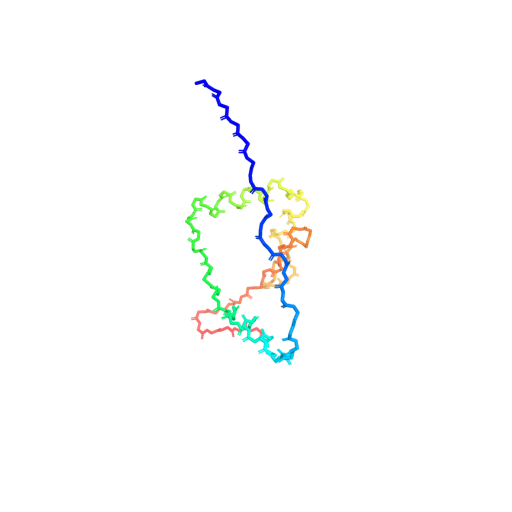 -9.026 -5.997 1.00 86.50 85 MET A C 1
ATOM 640 O O . MET A 1 85 ? 8.589 -10.179 -6.233 1.00 86.50 85 MET A O 1
ATOM 644 N N . SER A 1 86 ? 10.027 -8.513 -6.541 1.00 83.94 86 SER A N 1
ATOM 645 C CA . SER A 1 86 ? 11.000 -9.311 -7.291 1.00 83.94 86 SER A CA 1
ATOM 646 C C . SER A 1 86 ? 12.384 -8.775 -6.968 1.00 83.94 86 SER A C 1
ATOM 648 O O . SER A 1 86 ? 12.594 -7.557 -6.931 1.00 83.94 86 SER A O 1
ATOM 650 N N . ASP A 1 87 ? 13.312 -9.678 -6.679 1.00 78.81 87 ASP A N 1
ATOM 651 C CA . ASP A 1 87 ? 14.713 -9.365 -6.469 1.00 78.81 87 ASP A CA 1
ATOM 652 C C . ASP A 1 87 ? 15.394 -9.198 -7.830 1.00 78.81 87 ASP A C 1
ATOM 654 O O . ASP A 1 87 ? 15.598 -10.138 -8.595 1.00 78.81 87 ASP A O 1
ATOM 658 N N . ALA A 1 88 ? 15.692 -7.952 -8.185 1.00 69.31 88 ALA A N 1
ATOM 659 C CA . ALA A 1 88 ? 16.152 -7.658 -9.531 1.00 69.31 88 ALA A CA 1
ATOM 6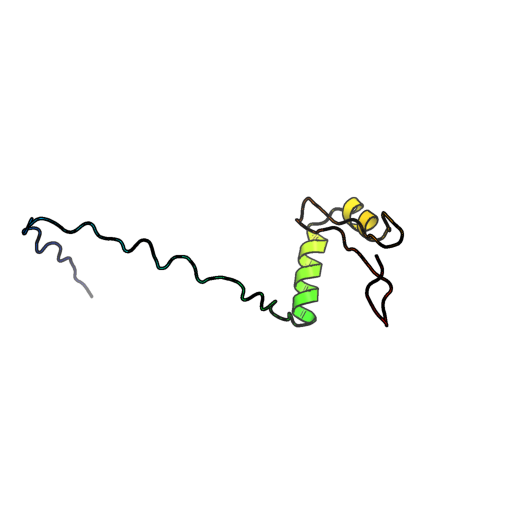60 C C . ALA A 1 88 ? 16.888 -6.322 -9.611 1.00 69.31 88 ALA A C 1
ATOM 662 O O . ALA A 1 88 ? 16.300 -5.297 -9.946 1.00 69.31 88 ALA A O 1
ATOM 663 N N . SER A 1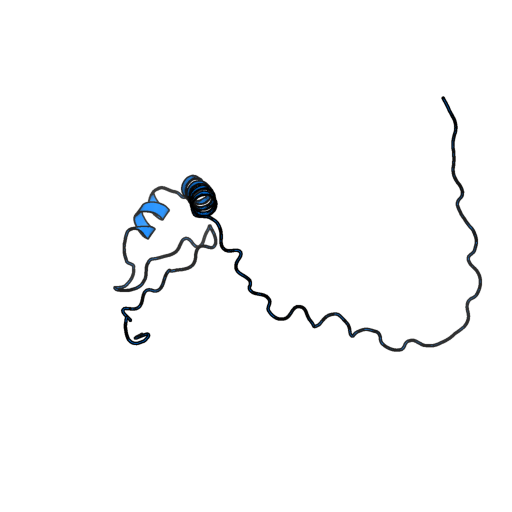 89 ? 18.200 -6.325 -9.368 1.00 74.19 89 SER A N 1
ATOM 664 C CA . SER A 1 89 ? 19.069 -5.238 -9.845 1.00 74.19 89 SER A CA 1
ATOM 665 C C . SER A 1 89 ? 19.463 -5.420 -11.319 1.00 74.19 89 SER A C 1
ATOM 667 O O . SER A 1 89 ? 19.748 -4.438 -11.997 1.00 74.19 89 SER A O 1
ATOM 669 N N . LEU A 1 90 ? 19.447 -6.665 -11.823 1.00 79.44 90 LEU A N 1
ATOM 670 C CA . LEU A 1 90 ? 19.896 -7.050 -13.172 1.00 79.44 90 LEU A CA 1
ATOM 671 C C . LEU A 1 90 ? 18.795 -7.661 -14.063 1.00 79.44 90 LEU A C 1
ATOM 673 O O . LEU A 1 90 ? 19.089 -8.144 -15.153 1.00 79.44 90 LEU A O 1
ATOM 677 N N . GLY A 1 91 ? 17.535 -7.650 -13.625 1.00 72.31 91 GLY A N 1
ATOM 678 C CA . GLY A 1 91 ? 16.398 -8.163 -14.398 1.00 72.31 91 GLY A CA 1
ATOM 679 C C . GLY A 1 91 ? 15.388 -8.911 -13.534 1.00 72.31 91 GLY A C 1
ATOM 680 O O . GLY A 1 91 ? 15.765 -9.533 -12.547 1.00 72.31 91 GLY A O 1
ATOM 681 N N . VAL A 1 92 ? 14.105 -8.819 -13.898 1.00 81.25 92 VAL A N 1
ATOM 682 C CA . VAL A 1 92 ? 12.986 -9.393 -13.132 1.00 81.25 92 VAL A CA 1
ATOM 683 C C . VAL A 1 92 ? 13.063 -10.917 -13.170 1.00 81.25 92 VAL A C 1
ATOM 685 O O . VAL A 1 92 ? 12.937 -11.519 -14.237 1.00 81.25 92 VAL A O 1
ATOM 688 N N . ARG A 1 93 ? 13.245 -11.534 -12.001 1.00 70.00 93 ARG A N 1
ATOM 689 C CA . ARG A 1 93 ? 13.096 -12.976 -11.795 1.00 70.00 93 ARG A CA 1
ATOM 690 C C . ARG A 1 93 ? 11.734 -13.214 -11.159 1.00 70.00 93 ARG A C 1
ATOM 692 O O . ARG A 1 93 ? 11.419 -12.599 -10.141 1.00 70.00 93 ARG A O 1
ATOM 699 N N . ARG A 1 94 ? 10.911 -14.052 -11.774 1.00 65.19 94 ARG A N 1
ATOM 700 C CA . ARG A 1 94 ? 9.697 -14.559 -11.143 1.00 65.19 94 ARG A CA 1
ATOM 701 C C . ARG A 1 94 ? 9.695 -16.069 -11.225 1.00 65.19 94 ARG A C 1
ATOM 703 O O . ARG A 1 94 ? 10.034 -16.570 -12.318 1.00 65.19 94 ARG A O 1
#

pLDDT: mean 72.13, std 21.77, range [34.19, 96.81]

Radius of gyration: 28.11 Å; chains: 1; bounding box: 61×62×59 Å

Secondary structure (DSSP, 8-state):
-------------------------SS-------------HHHHHHHHHHHHHHS-HHHHHHHHS-SBTTEE--BGGGTBPPEEP---SSS---

Foldseek 3Di:
DDDDDDDDDDDDDDDDDDDPDDPPDDPPPPPDDPPPPPDDPVRVVVVVVVVVVVDDPVQVVQQVDAPDPFWRCFDVVVPGHIGGHADDPPDGDD

Sequence (94 aa):
MKLTKFTWLKLCSAAGAGLLVLSVGAGLAQAGQYIRARLTPAQVDAKANALLKEMTLREKVRMMAFENILDVPGVQRLNIPTLVMSDASLGVRR